Protein AF-A0A9X2M4L5-F1 (afdb_monomer_lite)

Secondary structure (DSSP, 8-state):
-HHHHHHSGGGGGGS--PPPPHHHHHHHTTT-GGGHHHHHHTT-------HHHHHHH---PPPHHHHHHHHHHHHHHTTSS--

Foldseek 3Di:
DVLLCPPVPPLNVPPDPDDDALVRLLVCCVPDVVSVVVNVCHPHDDDDDCVCVCPVVVDDDDDPSVVVVVVVVVCVVVVVDDD

Organism: NCBI:txid459658

Sequence (83 aa):
AGVLAEHLGERATRVPTRELSDEETRAVAGSDPSVREAAGQAGSVPILRTEKARSVFGWTPRDTETTILDTAESRFRLGLVQG

pLDDT: mean 93.43, std 4.5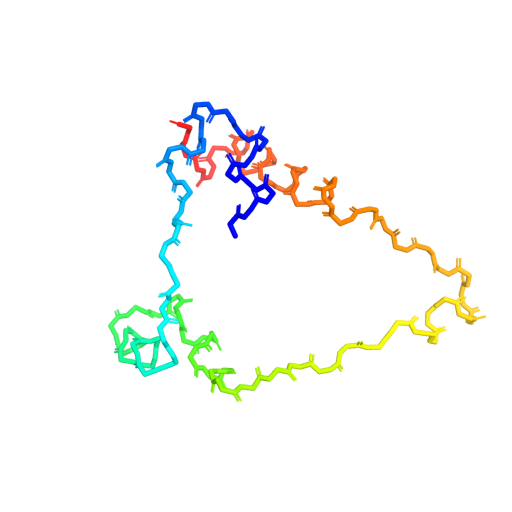3, range [67.62, 98.06]

Structure (mmCIF, N/CA/C/O backbone):
data_AF-A0A9X2M4L5-F1
#
_entry.id   AF-A0A9X2M4L5-F1
#
loop_
_atom_site.group_PDB
_atom_site.id
_atom_site.type_symbol
_atom_site.label_atom_id
_atom_site.label_alt_id
_atom_site.label_comp_id
_atom_site.label_asym_id
_atom_site.label_entity_id
_atom_site.label_seq_id
_atom_site.pdbx_PDB_ins_code
_atom_site.Cartn_x
_atom_site.Cartn_y
_atom_site.Cartn_z
_atom_site.occupancy
_atom_site.B_iso_or_equiv
_atom_site.auth_seq_id
_atom_site.auth_comp_id
_atom_site.auth_asym_id
_atom_site.auth_atom_id
_atom_site.pdbx_PDB_model_num
ATOM 1 N N . ALA A 1 1 ? 1.979 6.618 1.764 1.00 67.62 1 ALA A N 1
ATOM 2 C CA . ALA A 1 1 ? 0.851 7.452 1.292 1.00 67.62 1 ALA A CA 1
ATOM 3 C C . ALA A 1 1 ? 1.097 8.067 -0.091 1.00 67.62 1 ALA A C 1
ATOM 5 O O . ALA A 1 1 ? 0.177 7.997 -0.893 1.00 67.62 1 ALA A O 1
ATOM 6 N N . GLY A 1 2 ? 2.301 8.595 -0.378 1.00 89.44 2 GLY A N 1
ATOM 7 C CA . GLY A 1 2 ? 2.653 9.359 -1.597 1.00 89.44 2 GLY A CA 1
ATOM 8 C C . GLY A 1 2 ? 1.946 8.938 -2.887 1.00 89.44 2 GLY A C 1
ATOM 9 O O . GLY A 1 2 ? 1.013 9.613 -3.293 1.00 89.44 2 GLY A O 1
ATOM 10 N N . VAL A 1 3 ? 2.280 7.769 -3.447 1.00 95.06 3 VAL A N 1
ATOM 11 C CA . VAL A 1 3 ? 1.689 7.277 -4.713 1.00 95.06 3 VAL A CA 1
ATOM 12 C C . VAL A 1 3 ? 0.151 7.297 -4.722 1.00 95.06 3 VAL A C 1
ATOM 14 O O . VAL A 1 3 ? -0.472 7.719 -5.688 1.00 95.06 3 VAL A O 1
ATOM 17 N N . LEU A 1 4 ? -0.506 6.860 -3.645 1.00 95.12 4 LEU A N 1
ATOM 18 C CA . LEU 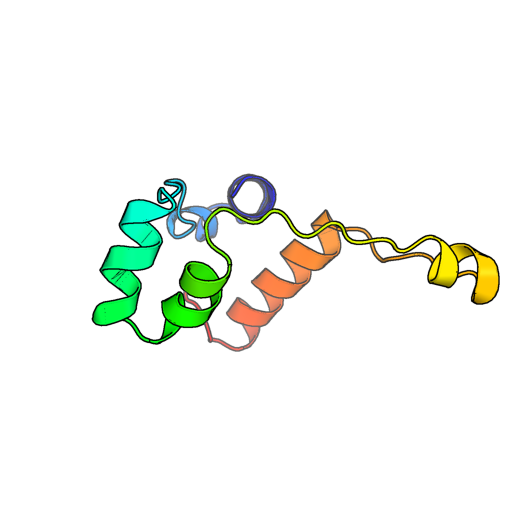A 1 4 ? -1.973 6.865 -3.603 1.00 95.12 4 LEU A CA 1
ATOM 19 C C . LEU A 1 4 ? -2.531 8.285 -3.456 1.00 95.12 4 LEU A C 1
ATOM 21 O O . LEU A 1 4 ? -3.525 8.622 -4.092 1.00 95.12 4 LEU A O 1
ATOM 25 N N . ALA A 1 5 ? -1.894 9.109 -2.625 1.00 93.06 5 ALA A N 1
ATOM 26 C CA . ALA A 1 5 ? -2.306 10.488 -2.400 1.00 93.06 5 ALA A CA 1
ATOM 27 C C . ALA A 1 5 ? -2.149 11.351 -3.664 1.00 93.06 5 ALA A C 1
ATOM 29 O O . ALA A 1 5 ? -2.988 12.203 -3.934 1.00 93.06 5 ALA A O 1
ATOM 30 N N . GLU A 1 6 ? -1.102 11.102 -4.448 1.00 94.56 6 GLU A N 1
ATOM 31 C CA . GLU A 1 6 ? -0.760 11.858 -5.655 1.00 94.56 6 GLU A CA 1
ATOM 32 C C . GLU A 1 6 ? -1.639 11.483 -6.857 1.00 94.56 6 GLU A C 1
ATOM 34 O O . GLU A 1 6 ? -2.007 12.355 -7.642 1.00 94.56 6 GLU A O 1
ATOM 39 N N . HIS A 1 7 ? -2.022 10.209 -6.995 1.00 95.19 7 HIS A N 1
ATOM 40 C CA . HIS A 1 7 ? -2.630 9.709 -8.235 1.00 95.19 7 HIS A CA 1
ATOM 41 C C . HIS A 1 7 ? -4.132 9.387 -8.149 1.00 95.19 7 HIS A C 1
ATOM 43 O O . HIS A 1 7 ? -4.772 9.226 -9.188 1.00 95.19 7 HIS A O 1
ATOM 49 N N . LEU A 1 8 ? -4.736 9.284 -6.956 1.00 94.00 8 LEU A N 1
ATOM 50 C CA . LEU A 1 8 ? -6.155 8.898 -6.832 1.00 94.00 8 LEU A CA 1
ATOM 51 C C . LEU A 1 8 ? -7.162 10.054 -6.999 1.00 94.00 8 LEU A C 1
ATOM 53 O O . LEU A 1 8 ? -8.369 9.801 -7.063 1.00 94.00 8 LEU A O 1
ATOM 57 N N . GLY A 1 9 ? -6.703 11.305 -7.109 1.00 92.81 9 GLY A N 1
ATOM 58 C CA . GLY A 1 9 ? -7.574 12.474 -7.287 1.00 92.81 9 GLY A CA 1
ATOM 59 C C . GLY A 1 9 ? -8.534 12.665 -6.108 1.00 92.81 9 GLY A C 1
ATOM 60 O O . GLY A 1 9 ? -8.122 12.582 -4.958 1.00 92.81 9 GLY A O 1
ATOM 61 N N . GLU A 1 10 ? -9.827 12.876 -6.365 1.00 91.81 10 GLU A N 1
ATOM 62 C CA . GLU A 1 10 ? -10.837 13.055 -5.300 1.00 91.81 10 GLU A CA 1
ATOM 63 C C . GLU A 1 10 ? -10.909 11.862 -4.329 1.00 91.81 10 GLU A C 1
ATOM 65 O O . GLU A 1 10 ? -11.079 12.037 -3.120 1.00 91.81 10 GLU A O 1
ATOM 70 N N . ARG A 1 11 ? -10.656 10.649 -4.837 1.00 92.12 11 ARG A N 1
ATOM 71 C CA . ARG A 1 11 ? -10.625 9.411 -4.040 1.00 92.12 11 ARG A CA 1
ATOM 72 C C . ARG A 1 11 ? -9.452 9.377 -3.054 1.00 92.12 11 ARG A C 1
ATOM 74 O O . ARG A 1 11 ? -9.450 8.585 -2.111 1.00 92.12 11 ARG A O 1
ATOM 81 N N . ALA A 1 12 ? -8.449 10.242 -3.235 1.00 92.19 12 ALA A N 1
ATOM 82 C CA . ALA A 1 12 ? -7.318 10.367 -2.321 1.00 92.19 12 ALA A CA 1
ATOM 83 C C . ALA A 1 12 ? -7.713 10.945 -0.952 1.00 92.19 12 ALA A C 1
ATOM 85 O O . ALA A 1 12 ? -6.976 10.766 0.014 1.00 92.19 12 ALA A O 1
ATOM 86 N N . THR A 1 13 ? -8.880 11.589 -0.824 1.00 90.69 13 THR A N 1
ATOM 87 C CA . THR A 1 13 ? -9.356 12.183 0.444 1.00 90.69 13 THR A CA 1
ATOM 88 C C . THR A 1 13 ? -9.476 11.173 1.589 1.00 90.69 13 THR A C 1
ATOM 90 O O . THR A 1 13 ? -9.385 11.538 2.760 1.00 90.69 13 THR A O 1
ATOM 93 N N . ARG A 1 14 ? -9.653 9.888 1.262 1.00 88.38 14 ARG A N 1
ATOM 94 C CA . ARG A 1 14 ? -9.742 8.776 2.216 1.00 88.38 14 ARG A CA 1
ATOM 95 C C . ARG A 1 14 ? -8.393 8.116 2.517 1.00 88.38 14 ARG A C 1
ATOM 97 O O . ARG A 1 14 ? -8.348 7.220 3.359 1.00 88.38 14 ARG A O 1
ATOM 104 N N . VAL A 1 15 ? -7.310 8.519 1.848 1.00 91.81 15 VAL A N 1
ATOM 105 C CA . VAL A 1 15 ? -5.965 7.966 2.058 1.00 91.81 15 VAL A CA 1
ATOM 106 C C . VAL A 1 15 ? -5.393 8.523 3.365 1.00 91.81 15 VAL A C 1
ATOM 108 O O . VAL A 1 15 ? -5.224 9.737 3.486 1.00 91.81 15 VAL A O 1
ATOM 111 N N . PRO A 1 16 ? -5.056 7.673 4.353 1.00 90.25 16 PRO A N 1
ATOM 112 C CA . PRO A 1 16 ? -4.426 8.143 5.580 1.00 90.25 16 PRO A CA 1
ATOM 113 C C . PRO A 1 16 ? -3.052 8.768 5.301 1.00 90.25 16 PRO A C 1
ATOM 115 O O . PRO A 1 16 ? -2.223 8.183 4.602 1.00 90.25 16 PRO A O 1
ATOM 118 N N . THR A 1 17 ? -2.798 9.942 5.881 1.00 88.94 17 THR A N 1
ATOM 119 C CA . THR A 1 17 ? -1.514 10.664 5.787 1.00 88.94 17 THR A CA 1
ATOM 120 C C . THR A 1 17 ? -0.701 10.626 7.080 1.00 88.94 17 THR A C 1
ATOM 122 O O . THR A 1 17 ? 0.471 10.989 7.072 1.00 88.94 17 THR A O 1
ATOM 125 N N . ARG A 1 18 ? -1.303 10.179 8.190 1.00 91.50 18 ARG A N 1
ATOM 126 C CA . ARG A 1 18 ? -0.622 10.029 9.478 1.00 91.50 18 ARG A CA 1
ATOM 127 C C . ARG A 1 18 ? 0.024 8.654 9.581 1.00 91.50 18 ARG A C 1
ATOM 129 O O . ARG A 1 18 ? -0.651 7.641 9.410 1.00 91.50 18 ARG A O 1
ATOM 136 N N . GLU A 1 19 ? 1.297 8.637 9.947 1.00 90.81 19 GLU A N 1
ATOM 137 C CA . GLU A 1 19 ? 2.003 7.422 10.344 1.00 90.81 19 GLU A CA 1
ATOM 138 C C . GLU A 1 19 ? 1.854 7.201 11.855 1.00 90.81 19 GLU A C 1
ATOM 140 O O . GLU A 1 19 ? 1.899 8.148 12.647 1.00 90.81 19 GLU A O 1
ATOM 145 N N . LEU A 1 20 ? 1.617 5.949 12.246 1.00 91.88 20 LEU A N 1
ATOM 146 C CA . LEU A 1 20 ? 1.620 5.536 13.647 1.00 91.88 20 LEU A CA 1
ATOM 147 C C . LEU A 1 20 ? 3.049 5.195 14.061 1.00 91.88 20 LEU A C 1
ATOM 149 O O . LEU A 1 20 ? 3.785 4.577 13.295 1.00 91.88 20 LEU A O 1
ATOM 153 N N . SER A 1 21 ? 3.418 5.537 15.290 1.00 94.69 21 SER A N 1
ATOM 154 C CA . SER A 1 21 ? 4.630 5.000 15.904 1.00 94.69 21 SER A CA 1
ATOM 155 C C . SER A 1 21 ? 4.503 3.494 16.161 1.00 94.69 21 SER A C 1
ATOM 157 O O . SER A 1 21 ? 3.405 2.927 16.234 1.00 94.69 21 SER A O 1
ATOM 159 N N . ASP A 1 22 ? 5.642 2.833 16.364 1.00 94.88 22 ASP A N 1
ATOM 160 C CA . ASP A 1 22 ? 5.674 1.422 16.751 1.00 94.88 22 ASP A CA 1
ATOM 161 C C . ASP A 1 22 ? 4.916 1.162 18.066 1.00 94.88 22 ASP A C 1
ATOM 163 O O . ASP A 1 22 ? 4.268 0.128 18.227 1.00 94.88 22 ASP A O 1
ATOM 167 N N . GLU A 1 23 ? 4.994 2.086 19.029 1.00 94.75 23 GLU A N 1
ATOM 168 C CA . GLU A 1 23 ? 4.306 1.969 20.319 1.00 94.75 23 GLU A CA 1
ATOM 169 C C . GLU A 1 23 ? 2.785 2.081 20.160 1.00 94.75 23 GLU A C 1
ATOM 171 O O . GLU A 1 23 ? 2.058 1.210 20.641 1.00 94.75 23 GLU A O 1
ATOM 176 N N . GLU A 1 24 ? 2.307 3.077 19.406 1.00 95.06 24 GLU A N 1
ATOM 177 C CA . GLU A 1 24 ? 0.884 3.210 19.065 1.00 95.06 24 GLU A CA 1
ATOM 178 C C . GLU A 1 24 ? 0.367 1.965 18.330 1.00 95.06 24 GLU A C 1
ATOM 180 O O . GLU A 1 24 ? -0.708 1.455 18.648 1.00 95.06 24 GLU A O 1
ATOM 185 N N . THR A 1 25 ? 1.150 1.434 17.385 1.00 94.38 25 THR A N 1
ATOM 186 C CA . THR A 1 25 ? 0.790 0.233 16.617 1.00 94.38 25 THR A CA 1
ATOM 187 C C . THR A 1 25 ? 0.617 -0.982 17.532 1.00 94.38 25 THR A C 1
ATOM 189 O O . THR A 1 25 ? -0.371 -1.713 17.419 1.00 94.38 25 THR A O 1
ATOM 192 N N . ARG A 1 26 ? 1.533 -1.185 18.491 1.00 94.06 26 ARG A N 1
ATOM 193 C CA . ARG A 1 26 ? 1.428 -2.273 19.478 1.00 94.06 26 ARG A CA 1
ATOM 194 C C . ARG A 1 26 ? 0.246 -2.086 20.428 1.00 94.06 26 ARG A C 1
ATOM 196 O O . ARG A 1 26 ? -0.410 -3.072 20.755 1.00 94.06 26 ARG A O 1
ATOM 203 N N . ALA A 1 27 ? -0.055 -0.853 20.837 1.00 95.06 27 ALA A N 1
ATOM 204 C CA . ALA A 1 27 ? -1.189 -0.566 21.713 1.00 95.06 27 ALA A CA 1
ATOM 205 C C . ALA A 1 27 ? -2.537 -0.906 21.048 1.00 95.06 27 ALA A C 1
ATOM 207 O O . ALA A 1 27 ? -3.389 -1.548 21.665 1.00 95.06 27 ALA A O 1
ATOM 208 N N . VAL A 1 28 ? -2.720 -0.538 19.774 1.00 95.38 28 VAL A N 1
ATOM 209 C CA . VAL A 1 28 ? -3.976 -0.773 19.034 1.00 95.38 28 VAL A CA 1
ATOM 210 C C . VAL A 1 28 ? -4.199 -2.257 18.710 1.00 95.38 28 VAL A C 1
ATOM 212 O O . VAL A 1 28 ? -5.340 -2.712 18.666 1.00 95.38 28 VAL A O 1
ATOM 215 N N . ALA A 1 29 ? -3.142 -3.059 18.566 1.00 94.62 29 ALA A N 1
ATOM 216 C CA . ALA A 1 29 ? -3.256 -4.491 18.258 1.00 94.62 29 ALA A CA 1
ATOM 217 C C . ALA A 1 29 ? -4.001 -5.325 19.326 1.00 94.62 29 ALA A C 1
ATOM 219 O O . ALA A 1 29 ? -4.479 -6.434 19.043 1.00 94.62 29 ALA A O 1
ATOM 220 N N . GLY A 1 30 ? -4.112 -4.806 20.555 1.00 91.62 30 GLY A N 1
ATOM 221 C CA . GLY A 1 30 ? -4.918 -5.414 21.614 1.00 91.62 30 GLY A CA 1
ATOM 222 C C . GLY A 1 30 ? -6.423 -5.357 21.331 1.00 91.62 30 GLY A C 1
ATOM 223 O O . GLY A 1 30 ? -7.133 -6.314 21.644 1.00 91.62 30 GLY A O 1
ATOM 224 N N . SER A 1 31 ? -6.899 -4.278 20.704 1.00 94.12 31 SER A N 1
ATOM 225 C CA . SER A 1 31 ? -8.317 -4.028 20.420 1.00 94.12 31 SER A CA 1
ATOM 226 C C . SER A 1 31 ? -8.714 -4.290 18.966 1.00 94.12 31 SER A C 1
ATOM 228 O O . SER A 1 31 ? -9.849 -4.698 18.729 1.00 94.12 31 SER A O 1
ATOM 230 N N . ASP A 1 32 ? -7.800 -4.118 18.007 1.00 94.06 32 ASP A N 1
ATOM 231 C CA . ASP A 1 32 ? -8.032 -4.385 16.586 1.00 94.06 32 ASP A CA 1
ATOM 232 C C . ASP A 1 32 ? -7.160 -5.557 16.088 1.00 94.06 32 ASP A C 1
ATOM 234 O O . ASP A 1 32 ? -5.944 -5.411 15.906 1.00 94.06 32 ASP A O 1
ATOM 238 N N . PRO A 1 33 ? -7.758 -6.739 15.833 1.00 92.88 33 PRO A N 1
ATOM 239 C CA . PRO A 1 33 ? -7.028 -7.892 15.323 1.00 92.88 33 PRO A CA 1
ATOM 240 C C . PRO A 1 33 ? -6.353 -7.668 13.967 1.00 92.88 33 PRO A C 1
ATOM 242 O O . PRO A 1 33 ? -5.358 -8.337 13.690 1.00 92.88 33 PRO A O 1
ATOM 245 N N . SER A 1 34 ? -6.854 -6.746 13.136 1.00 92.56 34 SER A N 1
ATOM 246 C CA . SER A 1 34 ? -6.305 -6.489 11.799 1.00 92.56 34 SER A CA 1
ATOM 247 C C . SER A 1 34 ? -4.893 -5.891 11.834 1.00 92.56 34 SER A C 1
ATOM 249 O O . SER A 1 34 ? -4.149 -6.016 10.865 1.00 92.56 34 SER A O 1
ATOM 251 N N . VAL A 1 35 ? -4.491 -5.305 12.967 1.00 93.62 35 VAL A N 1
ATOM 252 C CA . VAL A 1 35 ? -3.188 -4.643 13.147 1.00 93.62 35 VAL A CA 1
ATOM 253 C C . VAL A 1 35 ? -2.141 -5.572 13.783 1.00 93.62 35 VAL A C 1
ATOM 255 O O . VAL A 1 35 ? -0.956 -5.248 13.830 1.00 93.62 35 VAL A O 1
ATOM 258 N N . ARG A 1 36 ? -2.531 -6.764 14.255 1.00 94.31 36 ARG A N 1
ATOM 259 C CA . ARG A 1 36 ? -1.643 -7.661 15.023 1.00 94.31 36 ARG A CA 1
ATOM 260 C C . ARG A 1 36 ? -0.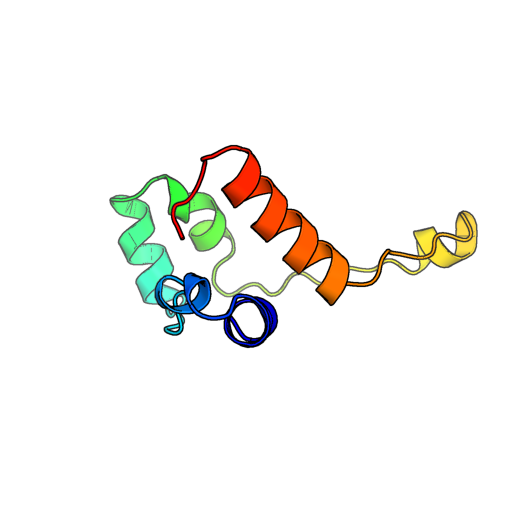404 -8.113 14.262 1.00 94.31 36 ARG A C 1
ATOM 262 O O . ARG A 1 36 ? 0.666 -8.195 14.857 1.00 94.31 36 ARG A O 1
ATOM 269 N N . GLU A 1 37 ? -0.541 -8.390 12.968 1.00 93.56 37 GLU A N 1
ATOM 270 C CA . GLU A 1 37 ? 0.600 -8.757 12.125 1.00 93.56 37 GLU A CA 1
ATOM 271 C C . GLU A 1 37 ? 1.619 -7.612 12.061 1.00 93.56 37 GLU A C 1
ATOM 273 O O . GLU A 1 37 ? 2.798 -7.818 12.351 1.00 93.56 37 GLU A O 1
ATOM 278 N N . ALA A 1 38 ? 1.150 -6.390 11.785 1.00 92.38 38 ALA A N 1
ATOM 279 C CA . ALA A 1 38 ? 1.991 -5.197 11.751 1.00 92.38 38 ALA A CA 1
ATOM 280 C C . ALA A 1 38 ? 2.662 -4.931 13.108 1.00 92.38 38 ALA A C 1
ATOM 282 O O . ALA A 1 38 ? 3.863 -4.680 13.164 1.00 92.38 38 ALA A O 1
ATOM 283 N N . ALA A 1 39 ? 1.926 -5.068 14.215 1.00 94.94 39 ALA A N 1
ATOM 284 C CA . ALA A 1 39 ? 2.477 -4.920 15.562 1.00 94.94 39 ALA A CA 1
ATOM 285 C C . ALA A 1 39 ? 3.574 -5.948 15.881 1.00 94.94 39 ALA A C 1
ATOM 287 O O . ALA A 1 39 ? 4.548 -5.610 16.552 1.00 94.94 39 ALA A O 1
ATOM 288 N N . GLY A 1 40 ? 3.451 -7.181 15.377 1.00 94.19 40 GLY A N 1
ATOM 289 C CA . GLY A 1 40 ? 4.481 -8.212 15.514 1.00 94.19 40 GLY A CA 1
ATOM 290 C C . GLY A 1 40 ? 5.773 -7.902 14.751 1.00 94.19 40 GLY A C 1
ATOM 291 O O . GLY A 1 40 ? 6.825 -8.422 15.111 1.00 94.19 40 GLY A O 1
ATOM 292 N N . GLN A 1 41 ? 5.708 -7.054 13.721 1.00 93.06 41 GLN A N 1
ATOM 293 C CA . GLN A 1 41 ? 6.866 -6.602 12.941 1.00 93.06 41 GLN A CA 1
ATOM 294 C C . GLN A 1 41 ? 7.370 -5.206 13.355 1.00 93.06 41 GLN A C 1
ATOM 296 O O . GLN A 1 41 ? 8.399 -4.755 12.854 1.00 93.06 41 GLN A O 1
ATOM 301 N N . ALA A 1 42 ? 6.680 -4.518 14.272 1.00 93.25 42 ALA A N 1
ATOM 302 C CA . ALA A 1 42 ? 6.996 -3.147 14.670 1.00 93.25 42 ALA A CA 1
ATOM 303 C C . ALA A 1 42 ? 8.423 -3.025 15.236 1.00 93.25 42 ALA A C 1
ATOM 305 O O . ALA A 1 42 ? 8.801 -3.741 16.171 1.00 93.25 42 ALA A O 1
ATOM 306 N N . GLY A 1 43 ? 9.197 -2.081 14.701 1.00 91.25 43 GLY A N 1
ATOM 307 C CA . GLY A 1 43 ? 10.619 -1.890 15.006 1.00 91.25 43 GLY A CA 1
ATOM 308 C C . GLY A 1 43 ? 11.586 -2.750 14.183 1.00 91.25 43 GLY A C 1
ATOM 309 O O . GLY A 1 43 ? 12.794 -2.666 14.393 1.00 91.25 43 GLY A O 1
ATOM 310 N N . SER A 1 44 ? 11.091 -3.565 13.244 1.00 90.94 44 SER A N 1
ATOM 311 C CA . SER A 1 44 ? 11.918 -4.361 12.330 1.00 90.94 44 SER A CA 1
ATOM 312 C C . SER A 1 44 ? 11.757 -3.893 10.887 1.00 90.94 44 SER A C 1
ATOM 314 O O . SER A 1 44 ? 10.645 -3.783 10.378 1.00 90.94 44 SER A O 1
ATOM 316 N N . VAL A 1 45 ? 12.878 -3.674 10.194 1.00 90.31 45 VAL A N 1
ATOM 317 C CA . VAL A 1 45 ? 12.888 -3.395 8.752 1.00 90.31 45 VAL A CA 1
ATOM 318 C C . VAL A 1 45 ? 13.374 -4.648 8.022 1.00 90.31 45 VAL A C 1
ATOM 320 O O . VAL A 1 45 ? 14.569 -4.955 8.077 1.00 90.31 45 VAL A O 1
ATOM 323 N N . PRO A 1 46 ? 12.485 -5.409 7.359 1.00 87.56 46 PRO A N 1
ATOM 324 C CA . PRO A 1 46 ? 12.893 -6.607 6.643 1.00 87.56 46 PRO A CA 1
ATOM 325 C C . PRO A 1 46 ? 13.795 -6.243 5.460 1.00 87.56 46 PRO A C 1
ATOM 327 O O . PRO A 1 46 ? 13.461 -5.398 4.629 1.00 87.56 46 PRO A O 1
ATOM 330 N N . ILE A 1 47 ? 14.939 -6.920 5.357 1.00 92.88 47 ILE A N 1
ATOM 331 C CA . ILE A 1 47 ? 15.843 -6.780 4.213 1.00 92.88 47 ILE A CA 1
ATOM 332 C C . ILE A 1 47 ? 15.420 -7.791 3.148 1.00 92.88 47 ILE A C 1
ATOM 334 O O . ILE A 1 47 ? 15.677 -8.988 3.273 1.00 92.88 47 ILE A O 1
ATOM 338 N N . LEU A 1 48 ? 14.778 -7.302 2.088 1.00 90.19 48 LEU A N 1
ATOM 339 C CA . LEU A 1 48 ? 14.344 -8.119 0.956 1.00 90.19 48 LEU A CA 1
ATOM 340 C C . LEU A 1 48 ? 15.363 -8.051 -0.184 1.00 90.19 48 LEU A C 1
ATOM 342 O O . LEU A 1 48 ? 15.798 -6.976 -0.590 1.00 90.19 48 LEU A O 1
ATOM 346 N N . ARG A 1 49 ? 15.728 -9.221 -0.715 1.00 93.56 49 ARG A N 1
ATOM 347 C CA . ARG A 1 49 ? 16.712 -9.389 -1.791 1.00 93.56 49 ARG A CA 1
ATOM 348 C C . ARG A 1 49 ? 16.089 -10.131 -2.968 1.00 93.56 49 ARG A C 1
ATOM 350 O O . ARG A 1 49 ? 15.498 -11.193 -2.795 1.00 93.56 49 ARG A O 1
ATOM 357 N N . THR A 1 50 ? 16.209 -9.563 -4.167 1.00 94.19 50 THR A N 1
ATOM 358 C CA . THR A 1 50 ? 15.625 -10.092 -5.420 1.00 94.19 50 THR A CA 1
ATOM 359 C C . THR A 1 50 ? 16.678 -10.517 -6.444 1.00 94.19 50 THR A C 1
ATOM 361 O O . THR A 1 50 ? 16.349 -10.999 -7.527 1.00 94.19 50 THR A O 1
ATOM 364 N N . GLU A 1 51 ? 17.954 -10.382 -6.096 1.00 96.25 51 GLU A N 1
ATOM 365 C CA . GLU A 1 51 ? 19.115 -10.562 -6.962 1.00 96.25 51 GLU A CA 1
ATOM 366 C C . GLU A 1 51 ? 19.144 -11.966 -7.562 1.00 96.25 51 GLU A C 1
ATOM 368 O O . GLU A 1 51 ? 19.359 -12.109 -8.760 1.00 96.25 51 GLU A O 1
ATOM 373 N N . LYS A 1 52 ? 18.840 -12.997 -6.763 1.00 97.00 52 LYS A N 1
ATOM 374 C CA . LYS A 1 52 ? 18.774 -14.382 -7.248 1.00 97.00 52 LYS A CA 1
ATOM 375 C C . LYS A 1 52 ? 17.690 -14.570 -8.308 1.00 97.00 52 LYS A C 1
ATOM 377 O O . LYS A 1 52 ? 17.920 -15.255 -9.296 1.00 97.00 52 LYS A O 1
ATOM 382 N N . ALA A 1 53 ? 16.513 -13.979 -8.114 1.00 97.06 53 ALA A N 1
ATOM 383 C CA . ALA A 1 53 ? 15.426 -14.122 -9.075 1.00 97.06 53 ALA A CA 1
ATOM 384 C C . ALA A 1 53 ? 15.765 -13.424 -10.401 1.00 97.06 53 ALA A C 1
ATOM 386 O O . ALA A 1 53 ? 15.535 -13.977 -11.475 1.00 97.06 53 ALA A O 1
ATOM 387 N N . ARG A 1 54 ? 16.404 -12.255 -10.320 1.00 96.38 54 ARG A N 1
ATOM 388 C CA . ARG A 1 54 ? 16.914 -11.527 -11.486 1.00 96.38 54 ARG A CA 1
ATOM 389 C C . ARG A 1 54 ? 18.013 -12.307 -12.212 1.00 96.38 54 ARG A C 1
ATOM 391 O O . ARG A 1 54 ? 17.948 -12.441 -13.427 1.00 96.38 54 ARG A O 1
A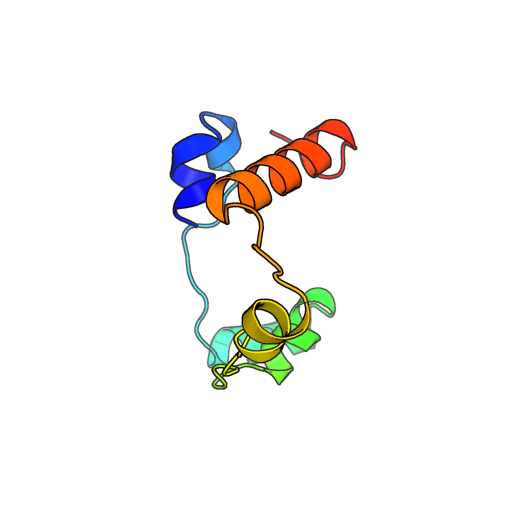TOM 398 N N . SER A 1 55 ? 18.999 -12.839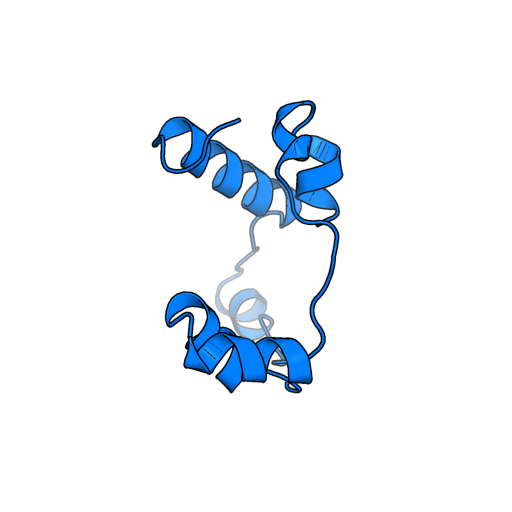 -11.487 1.00 97.38 55 SER A N 1
ATOM 399 C CA . SER A 1 55 ? 20.173 -13.482 -12.092 1.00 97.38 55 SER A CA 1
ATOM 400 C C . SER A 1 55 ? 19.902 -14.886 -12.622 1.00 97.38 55 SER A C 1
ATOM 402 O O . SER A 1 55 ? 20.410 -15.244 -13.678 1.00 97.38 55 SER A O 1
ATOM 404 N N . VAL A 1 56 ? 19.106 -15.683 -11.906 1.00 98.06 56 VAL A N 1
ATOM 405 C CA . VAL A 1 56 ? 18.850 -17.085 -12.264 1.00 98.06 56 VAL A CA 1
ATOM 406 C C . VAL A 1 56 ? 17.687 -17.205 -13.239 1.00 98.06 56 VAL A C 1
ATOM 408 O O . VAL A 1 56 ? 17.740 -18.021 -14.153 1.00 98.06 56 VAL A O 1
ATOM 411 N N . PHE A 1 57 ? 16.637 -16.404 -13.053 1.00 97.56 57 PHE A N 1
ATOM 412 C CA . PHE A 1 57 ? 15.404 -16.530 -13.833 1.00 97.56 57 PHE A CA 1
ATOM 413 C C . PHE A 1 57 ? 15.203 -15.398 -14.842 1.00 97.56 57 PHE A C 1
ATOM 415 O O . PHE A 1 57 ? 14.172 -15.371 -15.508 1.00 97.56 57 PHE A O 1
ATOM 422 N N . GLY A 1 58 ? 16.138 -14.445 -14.946 1.00 97.00 58 GLY A N 1
ATOM 423 C CA . GLY A 1 58 ? 15.956 -13.259 -15.789 1.00 97.00 58 GLY A CA 1
ATOM 424 C C . GLY A 1 58 ? 14.745 -12.422 -15.370 1.00 97.00 58 GLY A C 1
ATOM 425 O O . GLY A 1 58 ? 14.157 -11.727 -16.194 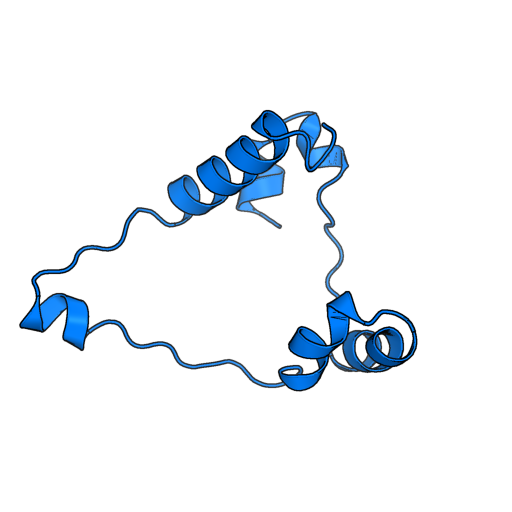1.00 97.00 58 GLY A O 1
ATOM 426 N N . TRP A 1 59 ? 14.316 -12.538 -14.108 1.00 97.12 59 TRP A N 1
ATOM 427 C CA . TRP A 1 59 ? 13.076 -11.927 -13.653 1.00 97.12 59 TRP A CA 1
ATOM 428 C C . TRP A 1 59 ? 13.207 -10.405 -13.580 1.00 97.12 59 TRP A C 1
ATOM 430 O O . TRP A 1 59 ? 14.079 -9.885 -12.884 1.00 97.12 59 TRP A O 1
ATOM 440 N N . THR A 1 60 ? 12.286 -9.696 -14.229 1.00 95.69 60 THR A N 1
ATOM 441 C CA . THR A 1 60 ? 12.133 -8.243 -14.101 1.00 95.69 60 THR A CA 1
ATOM 442 C C . THR A 1 60 ? 10.826 -7.958 -13.364 1.00 95.69 60 THR A C 1
ATOM 444 O O . THR A 1 60 ? 9.763 -8.322 -13.874 1.00 95.69 60 THR A O 1
ATOM 447 N N . PRO A 1 61 ? 10.862 -7.342 -12.167 1.00 93.25 61 PRO A N 1
ATOM 448 C CA . PRO A 1 61 ? 9.640 -6.992 -11.461 1.00 93.25 61 PRO A CA 1
ATOM 449 C C . PRO A 1 61 ? 8.870 -5.918 -12.229 1.00 93.25 61 PRO A C 1
ATOM 451 O O . PRO A 1 61 ? 9.459 -5.079 -12.914 1.00 93.25 61 PRO A O 1
ATOM 454 N N . ARG A 1 62 ? 7.545 -5.942 -12.077 1.00 95.19 62 ARG A N 1
ATOM 455 C CA . ARG A 1 62 ? 6.679 -4.867 -12.558 1.00 95.19 62 ARG A CA 1
ATOM 456 C C . ARG A 1 62 ? 7.038 -3.559 -11.851 1.00 95.19 62 ARG A C 1
ATOM 458 O O . ARG A 1 62 ? 7.471 -3.574 -10.701 1.00 95.19 62 ARG A O 1
ATOM 465 N N . ASP A 1 63 ? 6.816 -2.448 -12.544 1.00 95.94 63 ASP A N 1
ATOM 466 C CA . ASP A 1 63 ? 6.898 -1.114 -11.964 1.00 95.94 63 ASP A CA 1
ATOM 467 C C . ASP A 1 63 ? 6.051 -1.001 -10.679 1.00 95.94 63 ASP A C 1
ATOM 469 O O . ASP A 1 63 ? 4.895 -1.445 -10.626 1.00 95.94 63 ASP A O 1
ATOM 473 N N . THR A 1 64 ? 6.655 -0.448 -9.627 1.00 94.81 64 THR A N 1
ATOM 474 C CA . THR A 1 64 ? 6.064 -0.396 -8.285 1.00 94.81 64 THR A CA 1
ATOM 475 C C . THR A 1 64 ? 4.855 0.530 -8.234 1.00 94.81 64 THR A C 1
ATOM 477 O O . THR A 1 64 ? 3.833 0.147 -7.667 1.00 94.81 64 THR A O 1
ATOM 480 N N . GLU A 1 65 ? 4.947 1.719 -8.834 1.00 97.19 65 GLU A N 1
ATOM 481 C CA . GLU A 1 65 ? 3.863 2.706 -8.850 1.00 97.19 65 GLU A CA 1
ATOM 482 C C . GLU A 1 65 ? 2.638 2.121 -9.551 1.00 97.19 65 GLU A C 1
ATOM 484 O O . GLU A 1 65 ? 1.553 2.044 -8.974 1.00 97.19 65 GLU A O 1
ATOM 489 N N . THR A 1 66 ? 2.853 1.561 -10.740 1.00 97.00 66 THR A N 1
ATOM 490 C CA . THR A 1 66 ? 1.821 0.881 -11.522 1.00 97.00 66 THR A CA 1
ATOM 491 C C . THR A 1 66 ? 1.174 -0.251 -10.722 1.00 97.00 66 THR A C 1
ATOM 493 O O . THR A 1 66 ? -0.045 -0.403 -10.716 1.00 97.00 66 THR A O 1
ATOM 496 N N . THR A 1 67 ? 1.977 -1.055 -10.018 1.00 97.38 67 THR A N 1
ATOM 497 C CA . THR A 1 67 ? 1.472 -2.170 -9.201 1.00 97.38 67 THR A CA 1
ATOM 498 C C . THR A 1 67 ? 0.586 -1.681 -8.051 1.00 97.38 67 THR A C 1
ATOM 500 O O . THR A 1 67 ? -0.458 -2.279 -7.778 1.00 97.38 67 THR A O 1
ATOM 503 N N . ILE A 1 68 ? 0.973 -0.588 -7.386 1.00 97.00 68 ILE A N 1
ATOM 504 C CA . ILE A 1 68 ? 0.199 0.029 -6.301 1.00 97.00 68 ILE A CA 1
ATOM 505 C C . ILE A 1 68 ? -1.132 0.574 -6.835 1.00 97.00 68 ILE A C 1
ATOM 507 O O . ILE A 1 68 ? -2.182 0.297 -6.249 1.00 97.00 68 ILE A O 1
ATOM 511 N N . LEU A 1 69 ? -1.102 1.305 -7.953 1.00 97.00 69 LEU A N 1
ATOM 512 C CA . LEU A 1 69 ? -2.291 1.924 -8.543 1.00 97.00 69 LEU A CA 1
ATOM 513 C C . LEU A 1 69 ? -3.287 0.885 -9.059 1.00 97.00 69 LEU A C 1
ATOM 515 O O . LEU A 1 69 ? -4.469 0.963 -8.727 1.00 97.00 69 LEU A O 1
ATOM 519 N N . ASP A 1 70 ? -2.818 -0.141 -9.769 1.00 97.50 70 ASP A N 1
ATOM 520 C CA . ASP A 1 70 ? -3.669 -1.246 -10.222 1.00 97.50 70 ASP A CA 1
ATOM 521 C C . ASP A 1 70 ? -4.330 -1.973 -9.047 1.00 97.50 70 ASP A C 1
ATOM 523 O O . ASP A 1 70 ? -5.498 -2.369 -9.118 1.00 97.50 70 ASP A O 1
ATOM 527 N N . THR A 1 71 ? -3.594 -2.142 -7.944 1.00 96.88 71 THR A N 1
ATOM 528 C CA . THR A 1 71 ? -4.137 -2.754 -6.731 1.00 96.88 71 THR A CA 1
ATOM 529 C C . THR A 1 71 ? -5.243 -1.880 -6.151 1.00 96.88 71 THR A C 1
ATOM 531 O O . THR A 1 71 ? -6.329 -2.393 -5.885 1.00 96.88 71 THR A O 1
ATOM 534 N N . ALA A 1 72 ? -5.019 -0.572 -5.998 1.00 95.56 72 ALA A N 1
ATOM 535 C CA . ALA A 1 72 ? -6.039 0.355 -5.511 1.00 95.56 72 ALA A CA 1
ATOM 536 C C . ALA A 1 72 ? -7.288 0.355 -6.407 1.00 95.56 72 ALA A C 1
ATOM 538 O O . ALA A 1 72 ? -8.401 0.177 -5.910 1.00 95.56 72 ALA A O 1
ATOM 539 N N . GLU A 1 73 ? -7.109 0.443 -7.725 1.00 95.75 73 GLU A N 1
ATOM 540 C CA . GLU A 1 73 ? -8.203 0.418 -8.698 1.00 95.75 73 GLU A CA 1
ATOM 541 C C . GLU A 1 73 ? -8.984 -0.902 -8.646 1.00 95.75 73 GLU A C 1
ATOM 543 O O . GLU A 1 73 ? -10.215 -0.916 -8.687 1.00 95.75 73 GLU A O 1
ATOM 548 N N . SER A 1 74 ? -8.294 -2.033 -8.454 1.00 97.56 74 SER A N 1
ATOM 549 C CA . SER A 1 74 ? -8.963 -3.323 -8.261 1.00 97.56 74 SER A CA 1
ATOM 550 C C . SER A 1 74 ? -9.882 -3.326 -7.037 1.00 97.56 74 SER A C 1
ATOM 552 O O . SER A 1 74 ? -10.972 -3.892 -7.105 1.00 97.56 74 SER A O 1
ATOM 554 N N . ARG A 1 75 ? -9.499 -2.651 -5.943 1.00 95.69 75 ARG A N 1
ATOM 555 C CA . ARG A 1 75 ? -10.322 -2.576 -4.728 1.00 95.69 75 ARG A CA 1
ATOM 556 C C . ARG A 1 75 ? -11.583 -1.745 -4.947 1.00 95.69 75 ARG A C 1
ATOM 558 O O . ARG A 1 75 ? -12.635 -2.154 -4.461 1.00 95.69 75 ARG A O 1
ATOM 565 N N . PHE A 1 76 ? -11.497 -0.641 -5.691 1.00 94.62 76 PHE A N 1
ATOM 566 C CA . PHE A 1 76 ? -12.670 0.154 -6.078 1.00 94.62 76 PHE A CA 1
ATOM 567 C C . PHE A 1 76 ? -13.604 -0.640 -6.990 1.00 94.62 76 PHE A C 1
ATOM 569 O O . PHE A 1 76 ? -14.792 -0.764 -6.707 1.00 94.62 76 PHE A O 1
ATOM 576 N N . ARG A 1 77 ? -13.059 -1.259 -8.041 1.00 96.06 77 ARG A N 1
ATOM 577 C CA . ARG A 1 77 ? -13.827 -2.068 -8.998 1.00 96.06 77 ARG A CA 1
ATOM 578 C C . ARG A 1 77 ? -14.545 -3.250 -8.344 1.00 96.06 77 ARG A C 1
ATOM 580 O O . ARG A 1 77 ? -15.641 -3.602 -8.764 1.00 96.06 77 ARG A O 1
ATOM 587 N N . LEU A 1 78 ? -13.936 -3.863 -7.328 1.00 97.50 78 LEU A N 1
ATOM 588 C CA . LEU A 1 78 ? -14.541 -4.945 -6.544 1.00 97.50 78 LEU A CA 1
ATOM 589 C C . LEU A 1 78 ? -15.495 -4.443 -5.444 1.00 97.50 78 LEU A C 1
ATOM 591 O O . LEU A 1 78 ? -16.080 -5.261 -4.740 1.00 97.50 78 LEU A O 1
ATOM 595 N N . GLY A 1 79 ? -15.640 -3.127 -5.262 1.00 95.50 79 GLY A N 1
ATOM 596 C CA . GLY A 1 79 ? -16.498 -2.533 -4.234 1.00 95.50 79 GLY A CA 1
ATOM 597 C C . GLY A 1 79 ? -16.000 -2.739 -2.799 1.00 95.50 79 GLY A C 1
ATOM 598 O O . GLY A 1 79 ? -16.780 -2.629 -1.857 1.00 95.50 79 GLY A O 1
ATOM 599 N N . LEU A 1 80 ? -14.711 -3.048 -2.613 1.00 94.44 80 LEU A N 1
ATOM 600 C CA . LEU A 1 80 ? -14.114 -3.310 -1.295 1.00 94.44 80 LEU A CA 1
ATOM 601 C C . LEU A 1 80 ? -13.783 -2.027 -0.526 1.00 94.44 80 LEU A C 1
ATOM 603 O O . LEU A 1 80 ? -13.555 -2.071 0.682 1.00 94.44 80 LEU A O 1
ATOM 607 N N . VAL A 1 81 ? -13.697 -0.901 -1.231 1.00 91.62 81 VAL A N 1
ATOM 608 C CA . VAL A 1 81 ? -13.461 0.434 -0.676 1.00 91.62 81 VAL A CA 1
ATOM 609 C C . VAL A 1 81 ? -14.289 1.450 -1.459 1.00 91.62 81 VAL A C 1
ATOM 611 O O . VAL A 1 81 ? -14.556 1.251 -2.643 1.00 91.62 81 VAL A O 1
ATOM 614 N N . GLN A 1 82 ? -14.702 2.522 -0.787 1.00 83.75 82 GLN A N 1
ATOM 615 C CA . GLN A 1 82 ? -15.461 3.618 -1.392 1.00 83.75 82 GLN A CA 1
ATOM 616 C C . GLN A 1 82 ? -14.520 4.765 -1.762 1.00 83.75 82 GLN A C 1
ATOM 618 O O . GLN A 1 82 ? -13.536 4.998 -1.050 1.00 83.75 82 GLN A O 1
ATOM 623 N N . GLY A 1 83 ? -14.820 5.411 -2.890 1.00 72.56 83 GLY A N 1
ATOM 624 C CA . GLY A 1 83 ? -14.160 6.627 -3.367 1.00 72.56 83 GLY A CA 1
ATOM 625 C C . GLY A 1 83 ? -14.652 7.870 -2.652 1.00 72.56 83 GLY A C 1
ATOM 626 O O . GLY A 1 83 ? -15.827 7.863 -2.221 1.00 72.56 83 GLY A O 1
#

Radius of gyration: 16.5 Å; chains: 1; bounding box: 37×30×38 Å